Protein AF-A0A9E3RI57-F1 (afdb_monomer_lite)

Radius of gyration: 24.48 Å; chains: 1; bounding box: 84×34×54 Å

Foldseek 3Di:
DDDDDDDPDPPPPDDPDPVVLVVLVVVLVVLLVVLVVLLVVLCVVQVQLVVLCVVVVVLDDPVLVVLVVVLVVLSVVLVVLSVCLVVDDSVVSVVSSVCSVVSSVVSSVSSVVSSVVSVVSVGDRD

Structure (mmCIF, N/CA/C/O backbone):
data_AF-A0A9E3RI57-F1
#
_entry.id   AF-A0A9E3RI57-F1
#
loop_
_atom_site.group_PDB
_atom_site.id
_atom_site.type_symbol
_atom_site.label_atom_id
_atom_site.label_alt_id
_atom_site.label_comp_id
_atom_site.label_asym_id
_atom_site.label_entity_id
_atom_site.label_seq_id
_atom_site.pdbx_PDB_ins_code
_atom_site.Cartn_x
_atom_site.Cartn_y
_atom_site.Cartn_z
_atom_site.occupancy
_atom_site.B_iso_or_equiv
_atom_site.auth_seq_id
_atom_site.auth_comp_id
_atom_site.auth_asym_id
_atom_site.auth_atom_id
_atom_site.pdbx_PDB_model_num
ATOM 1 N N . MET A 1 1 ? 64.894 20.133 -22.892 1.00 40.72 1 MET A N 1
ATOM 2 C CA . MET A 1 1 ? 63.600 20.828 -23.081 1.00 40.72 1 MET A CA 1
ATOM 3 C C . MET A 1 1 ? 62.667 19.900 -23.852 1.00 40.72 1 MET A C 1
ATOM 5 O O . MET A 1 1 ? 63.093 19.343 -24.853 1.00 40.72 1 MET A O 1
ATOM 9 N N . LYS A 1 2 ? 61.457 19.664 -23.329 1.00 41.22 2 LYS A N 1
ATOM 10 C CA . LYS A 1 2 ? 60.413 18.771 -23.869 1.00 41.22 2 LYS A CA 1
ATOM 11 C C . LYS A 1 2 ? 59.555 19.499 -24.914 1.00 41.22 2 LYS A C 1
ATOM 13 O O . LYS A 1 2 ? 59.189 20.639 -24.652 1.00 41.22 2 LYS A O 1
ATOM 18 N N . LYS A 1 3 ? 59.159 18.820 -25.997 1.00 40.47 3 LYS A N 1
ATOM 19 C CA . LYS A 1 3 ? 57.956 19.098 -26.823 1.00 40.47 3 LYS A CA 1
ATOM 20 C C . LYS A 1 3 ? 57.492 17.758 -27.432 1.00 40.47 3 LYS A C 1
ATOM 22 O O . LYS A 1 3 ? 58.096 17.300 -28.386 1.00 40.47 3 LYS A O 1
ATOM 27 N N . ILE A 1 4 ? 56.808 16.896 -26.675 1.00 45.75 4 ILE A N 1
ATOM 28 C CA . ILE A 1 4 ? 55.346 16.659 -26.654 1.00 45.75 4 ILE A CA 1
ATOM 29 C C . ILE A 1 4 ? 54.709 16.647 -28.053 1.00 45.75 4 ILE A C 1
ATOM 31 O O . ILE A 1 4 ? 54.309 17.682 -28.578 1.00 45.75 4 ILE A O 1
ATOM 35 N N . THR A 1 5 ? 54.586 15.439 -28.603 1.00 45.41 5 THR A N 1
ATOM 36 C CA . THR A 1 5 ? 53.715 15.086 -29.727 1.00 45.41 5 THR A CA 1
ATOM 37 C C . THR A 1 5 ? 52.275 14.992 -29.218 1.00 45.41 5 THR A C 1
ATOM 39 O O . THR A 1 5 ? 51.969 14.134 -28.391 1.00 45.41 5 THR A O 1
ATOM 42 N N . PHE A 1 6 ? 51.390 15.869 -29.690 1.00 42.38 6 PHE A N 1
ATOM 43 C CA . PHE A 1 6 ? 49.946 15.734 -29.490 1.00 42.38 6 PHE A CA 1
ATOM 44 C C . PHE A 1 6 ? 49.404 14.718 -30.502 1.00 42.38 6 PHE A C 1
ATOM 46 O O . PHE A 1 6 ? 49.268 15.025 -31.683 1.00 42.38 6 PHE A O 1
ATOM 53 N N . ILE A 1 7 ? 49.108 13.503 -30.040 1.00 45.12 7 ILE A N 1
ATOM 54 C CA . ILE A 1 7 ? 48.262 12.563 -30.779 1.00 45.12 7 ILE A CA 1
ATOM 55 C C 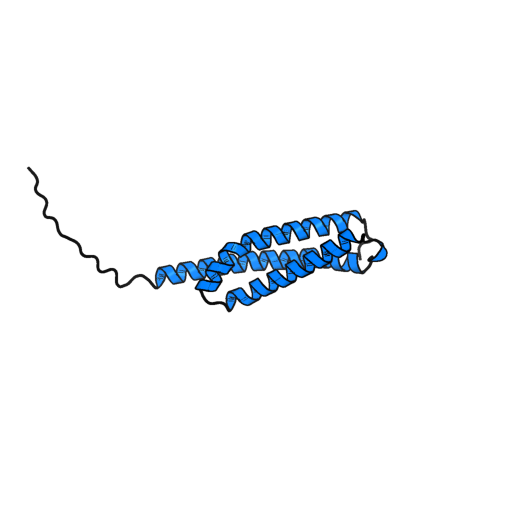. ILE A 1 7 ? 46.827 12.839 -30.336 1.00 45.12 7 ILE A C 1
ATOM 57 O O . ILE A 1 7 ? 46.431 12.510 -29.219 1.00 45.12 7 ILE A O 1
ATOM 61 N N . THR A 1 8 ? 46.062 13.485 -31.209 1.00 44.88 8 THR A N 1
ATOM 62 C CA . THR A 1 8 ? 44.615 13.648 -31.070 1.00 44.88 8 THR A CA 1
ATOM 63 C C . THR A 1 8 ? 43.965 12.274 -31.196 1.00 44.88 8 THR A C 1
ATOM 65 O O . THR A 1 8 ? 43.770 11.765 -32.298 1.00 44.88 8 THR A O 1
ATOM 68 N N . LEU A 1 9 ? 43.654 11.649 -30.061 1.00 37.41 9 LEU A N 1
ATOM 69 C CA . LEU A 1 9 ? 42.890 10.411 -30.023 1.00 37.41 9 LEU A CA 1
ATOM 70 C C . LEU A 1 9 ? 41.403 10.747 -30.208 1.00 37.41 9 LEU A C 1
ATOM 72 O O . LEU A 1 9 ? 40.694 11.073 -29.258 1.00 37.41 9 LEU A O 1
ATOM 76 N N . PHE A 1 10 ? 40.944 10.686 -31.456 1.00 38.06 10 PHE A N 1
ATOM 77 C CA . PHE A 1 10 ? 39.525 10.613 -31.795 1.00 38.06 10 PHE A CA 1
ATOM 78 C C . PHE A 1 10 ? 38.993 9.255 -31.317 1.00 38.06 10 PHE A C 1
ATOM 80 O O . PHE A 1 10 ? 39.181 8.240 -31.983 1.00 38.06 10 PHE A O 1
ATOM 87 N N . ILE A 1 11 ? 38.351 9.216 -30.147 1.00 46.44 11 ILE A N 1
ATOM 88 C CA . ILE A 1 11 ? 37.565 8.048 -29.738 1.00 46.44 11 ILE A CA 1
ATOM 89 C C . ILE A 1 11 ? 36.170 8.218 -30.334 1.00 46.44 11 ILE A C 1
ATOM 91 O O . ILE A 1 11 ? 35.318 8.919 -29.789 1.00 46.44 11 ILE A O 1
ATOM 95 N N . THR A 1 12 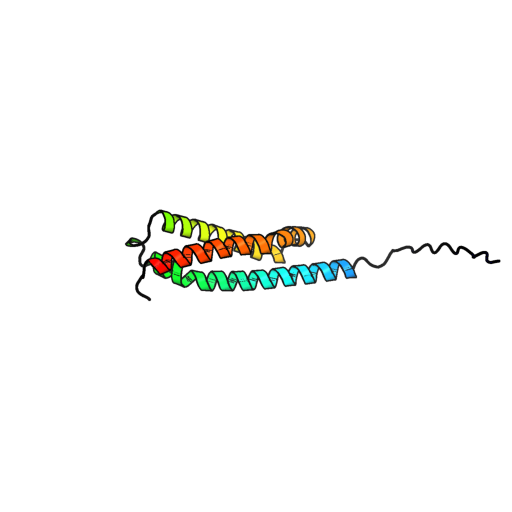? 35.935 7.575 -31.475 1.00 41.53 12 THR A N 1
ATOM 96 C CA . THR A 1 12 ? 34.591 7.311 -31.984 1.00 41.53 12 THR A CA 1
ATOM 97 C C . THR A 1 12 ? 33.901 6.336 -31.036 1.00 41.53 12 THR A C 1
ATOM 99 O O . THR A 1 12 ? 34.108 5.125 -31.067 1.00 41.53 12 THR A O 1
ATOM 102 N N . PHE A 1 13 ? 33.086 6.887 -30.141 1.00 38.94 13 PHE A N 1
ATOM 103 C CA . PHE A 1 13 ? 32.254 6.132 -29.212 1.00 38.94 13 PHE A CA 1
ATOM 104 C C . PHE A 1 13 ? 31.017 5.591 -29.948 1.00 38.94 13 PHE A C 1
ATOM 106 O O . PHE A 1 13 ? 29.903 6.077 -29.786 1.00 38.94 13 PHE A O 1
ATOM 113 N N . THR A 1 14 ? 31.203 4.584 -30.796 1.00 48.19 14 THR A N 1
ATOM 114 C CA . THR A 1 14 ? 30.101 3.803 -31.377 1.00 48.19 14 THR A CA 1
ATOM 115 C C . THR A 1 14 ? 30.242 2.366 -30.899 1.00 48.19 14 THR A C 1
ATOM 117 O O . THR A 1 14 ? 30.846 1.542 -31.579 1.00 48.19 14 THR A O 1
ATOM 120 N N . GLY A 1 15 ? 29.751 2.064 -29.693 1.00 41.56 15 GLY A N 1
ATOM 121 C CA . GLY A 1 15 ? 29.795 0.677 -29.215 1.00 41.56 15 GLY A CA 1
ATOM 122 C C . GLY A 1 15 ? 29.437 0.372 -27.762 1.00 41.56 15 GLY A C 1
ATOM 123 O O . GLY A 1 15 ? 29.517 -0.792 -27.389 1.00 41.56 15 GLY A O 1
ATOM 124 N N . ILE A 1 16 ? 29.040 1.336 -26.924 1.00 41.12 16 ILE A N 1
ATOM 125 C CA . ILE A 1 16 ? 28.717 1.043 -25.514 1.00 41.12 16 ILE A CA 1
ATOM 126 C C . ILE A 1 16 ? 27.414 1.734 -25.105 1.00 41.12 16 ILE A C 1
ATOM 128 O O . ILE A 1 16 ? 27.412 2.705 -24.363 1.00 41.12 16 ILE A O 1
ATOM 132 N N . SER A 1 17 ? 26.279 1.271 -25.616 1.00 45.34 17 SER A N 1
ATOM 133 C CA . SER A 1 17 ? 24.959 1.717 -25.134 1.00 45.34 17 SER A CA 1
ATOM 134 C C . SER A 1 17 ? 24.068 0.567 -24.661 1.00 45.34 17 SER A C 1
ATOM 136 O O . SER A 1 17 ? 23.128 0.803 -23.908 1.00 45.34 17 SER A O 1
ATOM 138 N N . ALA A 1 18 ? 24.400 -0.688 -24.982 1.00 45.88 18 ALA A N 1
ATOM 139 C CA . ALA A 1 18 ? 23.635 -1.848 -24.519 1.00 45.88 18 ALA A CA 1
ATOM 140 C C . ALA A 1 18 ? 23.874 -2.183 -23.030 1.00 45.88 18 ALA A C 1
ATOM 142 O O . ALA A 1 18 ? 22.943 -2.559 -22.320 1.00 45.88 18 ALA A O 1
ATOM 143 N N . SER A 1 19 ? 25.098 -2.002 -22.527 1.00 46.50 19 SER A N 1
ATOM 144 C CA . SER A 1 19 ? 25.488 -2.382 -21.160 1.00 46.50 19 SER A CA 1
ATOM 145 C C . SER A 1 19 ? 24.970 -1.427 -20.077 1.00 46.50 19 SER A C 1
ATOM 147 O O . SER A 1 19 ? 24.614 -1.879 -18.990 1.00 46.50 19 SER A O 1
ATOM 149 N N . TYR A 1 20 ? 24.860 -0.126 -20.363 1.00 44.38 20 TYR A N 1
ATOM 150 C CA . TYR A 1 20 ? 24.297 0.849 -19.417 1.00 44.38 20 TYR A CA 1
ATOM 151 C C . TYR A 1 20 ? 22.770 0.717 -19.294 1.00 44.38 20 TYR A C 1
ATOM 153 O O . TYR A 1 20 ? 22.242 0.773 -18.186 1.00 44.38 20 TYR A O 1
ATOM 161 N N . ALA A 1 21 ? 22.067 0.453 -20.402 1.00 50.09 21 ALA A N 1
ATOM 162 C CA . ALA A 1 21 ? 20.617 0.247 -20.401 1.00 50.09 21 ALA A CA 1
ATOM 163 C C . ALA A 1 21 ? 20.196 -1.046 -19.670 1.00 50.09 21 ALA A C 1
ATOM 165 O O . ALA A 1 21 ? 19.181 -1.066 -18.974 1.00 50.09 21 ALA A O 1
ATOM 166 N N . GLN A 1 22 ? 20.991 -2.121 -19.767 1.00 50.34 22 GLN A N 1
ATOM 167 C CA . GLN A 1 22 ? 20.751 -3.364 -19.019 1.00 50.34 22 GLN A CA 1
ATOM 168 C C . GLN A 1 22 ? 21.002 -3.222 -17.511 1.00 50.34 22 GLN A C 1
ATOM 170 O O . GLN A 1 22 ? 20.249 -3.781 -16.709 1.00 50.34 22 GLN A O 1
ATOM 175 N N . ALA A 1 23 ? 22.032 -2.468 -17.111 1.00 57.81 23 ALA A N 1
ATOM 176 C CA . ALA A 1 23 ? 22.309 -2.193 -15.702 1.00 57.81 23 ALA A CA 1
ATOM 177 C C . ALA A 1 23 ? 21.196 -1.351 -15.047 1.00 57.81 23 ALA A C 1
ATOM 179 O O . ALA A 1 23 ? 20.835 -1.600 -13.893 1.00 57.81 23 ALA A O 1
ATOM 180 N N . ASP A 1 24 ? 20.616 -0.408 -15.796 1.00 71.88 24 ASP A N 1
ATOM 181 C CA . ASP A 1 24 ? 19.489 0.418 -15.353 1.00 71.88 24 ASP A CA 1
ATOM 182 C C . ASP A 1 24 ? 18.223 -0.434 -15.143 1.00 71.88 24 ASP A C 1
ATOM 184 O O . ASP A 1 24 ? 17.679 -0.483 -14.039 1.00 71.88 24 ASP A O 1
ATOM 188 N N . ALA A 1 25 ? 17.849 -1.253 -16.135 1.00 75.75 25 ALA A N 1
ATOM 189 C CA . ALA A 1 25 ? 16.681 -2.135 -16.051 1.00 75.75 25 ALA A CA 1
ATOM 190 C C . ALA A 1 25 ? 16.756 -3.143 -14.885 1.00 75.75 25 ALA A C 1
ATOM 192 O O . ALA A 1 25 ? 15.776 -3.349 -14.163 1.00 75.75 25 ALA A O 1
ATOM 193 N N . ALA A 1 26 ? 17.925 -3.746 -14.638 1.00 83.38 26 ALA A N 1
ATOM 194 C CA . ALA A 1 26 ? 18.113 -4.657 -13.507 1.00 83.38 26 ALA A CA 1
ATOM 195 C C . ALA A 1 26 ? 17.957 -3.943 -12.149 1.00 83.38 26 ALA A C 1
ATOM 197 O O . ALA A 1 26 ? 17.378 -4.495 -11.206 1.00 83.38 26 ALA A O 1
ATOM 198 N N . SER A 1 27 ? 18.443 -2.703 -12.045 1.00 85.50 27 SER A N 1
ATOM 199 C CA . SER A 1 27 ? 18.309 -1.871 -10.844 1.00 85.50 27 SER A CA 1
ATOM 200 C C . SER A 1 27 ? 16.855 -1.450 -10.589 1.00 85.50 27 SER A C 1
ATOM 202 O O . SER A 1 27 ? 16.369 -1.520 -9.450 1.00 85.50 27 SER A O 1
ATOM 204 N N . LEU A 1 28 ? 16.129 -1.091 -11.652 1.00 87.38 28 LEU A N 1
ATOM 205 C CA . LEU A 1 28 ? 14.700 -0.782 -11.607 1.00 87.38 28 LEU A CA 1
ATOM 206 C C . LEU A 1 28 ? 13.893 -1.986 -11.114 1.00 87.38 28 LEU A C 1
ATOM 208 O O . LEU A 1 28 ? 13.147 -1.865 -10.140 1.00 87.38 28 LEU A O 1
ATOM 212 N N . MET A 1 29 ? 14.122 -3.169 -11.690 1.00 89.00 29 MET A N 1
ATOM 213 C CA . MET A 1 29 ? 13.435 -4.399 -11.281 1.00 89.00 29 MET A CA 1
ATOM 214 C C . MET A 1 29 ? 13.773 -4.813 -9.846 1.00 89.00 29 MET A C 1
ATOM 216 O O . MET A 1 29 ? 12.901 -5.272 -9.109 1.00 89.00 29 MET A O 1
ATOM 220 N N . LYS A 1 30 ? 15.012 -4.597 -9.390 1.00 90.94 30 LYS A N 1
ATOM 221 C CA . LYS A 1 30 ? 15.391 -4.820 -7.986 1.00 90.94 30 LYS A CA 1
ATOM 222 C C . LYS A 1 30 ? 14.628 -3.893 -7.037 1.00 90.94 30 LYS A C 1
ATOM 224 O O . LYS A 1 30 ? 14.157 -4.339 -5.988 1.00 90.94 30 LYS A O 1
ATOM 229 N N . THR A 1 31 ? 14.507 -2.615 -7.393 1.00 88.62 31 THR A N 1
ATOM 230 C CA . THR A 1 31 ? 13.747 -1.629 -6.611 1.00 88.62 31 THR A CA 1
ATOM 231 C C . THR A 1 31 ? 12.270 -1.999 -6.569 1.00 88.62 31 THR A C 1
ATOM 233 O O . THR A 1 31 ? 11.693 -2.058 -5.483 1.00 88.62 31 THR A O 1
ATOM 236 N N . TYR A 1 32 ? 11.692 -2.334 -7.722 1.00 93.44 32 TYR A N 1
ATOM 237 C CA . TYR A 1 32 ? 10.325 -2.826 -7.842 1.00 93.44 32 TYR A CA 1
ATOM 238 C C . TYR A 1 32 ? 10.079 -4.055 -6.961 1.00 93.44 32 TYR A C 1
ATOM 240 O O . TYR A 1 32 ? 9.217 -4.002 -6.091 1.00 93.44 32 TYR A O 1
ATOM 248 N N . ASN A 1 33 ? 10.876 -5.119 -7.098 1.00 94.62 33 ASN A N 1
ATOM 249 C CA . ASN A 1 33 ? 10.697 -6.359 -6.334 1.00 94.62 33 ASN A CA 1
ATOM 250 C C . ASN A 1 33 ? 10.776 -6.117 -4.822 1.00 94.62 33 ASN A C 1
ATOM 252 O O . ASN A 1 33 ? 9.992 -6.673 -4.052 1.00 94.62 33 ASN A O 1
ATOM 256 N N . LYS A 1 34 ? 11.692 -5.242 -4.387 1.00 94.69 34 LYS A N 1
ATOM 257 C CA . LYS A 1 34 ? 11.796 -4.845 -2.981 1.00 94.69 34 LYS A CA 1
ATOM 258 C C . LYS A 1 34 ? 10.523 -4.147 -2.505 1.00 94.69 34 LYS A C 1
ATOM 260 O O . LYS A 1 34 ? 9.988 -4.513 -1.462 1.00 94.69 34 LYS A O 1
ATOM 265 N N . VAL A 1 35 ? 10.049 -3.152 -3.249 1.00 95.31 35 VAL A N 1
ATOM 266 C CA . VAL A 1 35 ? 8.848 -2.388 -2.890 1.00 95.31 35 VAL A CA 1
ATOM 267 C C . VAL A 1 35 ? 7.598 -3.269 -2.945 1.00 95.31 35 VAL A C 1
ATOM 269 O O . VAL A 1 35 ? 6.775 -3.191 -2.039 1.00 95.31 35 VAL A O 1
ATOM 272 N N . LYS A 1 36 ? 7.488 -4.164 -3.932 1.00 96.38 36 LYS A N 1
ATOM 273 C CA . LYS A 1 36 ? 6.401 -5.143 -4.044 1.00 96.38 36 LYS A CA 1
ATOM 274 C C . LYS A 1 36 ? 6.349 -6.060 -2.826 1.00 96.38 36 LYS A C 1
ATOM 276 O O . LYS A 1 36 ? 5.298 -6.173 -2.208 1.00 96.38 36 LYS A O 1
ATOM 281 N N . GLY A 1 37 ? 7.484 -6.626 -2.407 1.00 97.19 37 GLY A N 1
ATOM 282 C CA . GLY A 1 37 ? 7.534 -7.454 -1.198 1.00 97.19 37 GLY A CA 1
ATOM 283 C C . GLY A 1 37 ? 7.165 -6.681 0.075 1.00 97.19 37 GLY A C 1
ATOM 284 O O . GLY A 1 37 ? 6.474 -7.199 0.950 1.00 97.19 37 GLY A O 1
ATOM 285 N N . GLN A 1 38 ? 7.576 -5.414 0.173 1.00 97.00 38 GLN A N 1
ATOM 286 C CA . GLN A 1 38 ? 7.185 -4.540 1.280 1.00 97.00 38 GLN A CA 1
ATOM 287 C C . GLN A 1 38 ? 5.680 -4.226 1.279 1.00 97.00 38 GLN A C 1
ATOM 289 O O . GLN A 1 38 ? 5.047 -4.261 2.335 1.00 97.00 38 GLN A O 1
ATOM 294 N N . TYR A 1 39 ? 5.106 -3.958 0.107 1.00 97.62 39 TYR A N 1
ATOM 295 C CA . TYR A 1 39 ? 3.673 -3.764 -0.088 1.00 97.62 39 TYR A CA 1
ATOM 296 C C . TYR A 1 39 ? 2.871 -5.013 0.288 1.00 97.62 39 TYR A C 1
ATOM 298 O O . TYR A 1 39 ? 1.938 -4.911 1.079 1.00 97.62 39 TYR A O 1
ATOM 306 N N . ASP A 1 40 ? 3.276 -6.192 -0.182 1.00 97.50 40 ASP A N 1
ATOM 307 C CA . ASP A 1 40 ? 2.597 -7.456 0.128 1.00 97.50 40 ASP A CA 1
ATOM 308 C C . ASP A 1 40 ? 2.608 -7.745 1.635 1.00 97.50 40 ASP A C 1
ATOM 310 O O . ASP A 1 40 ? 1.589 -8.128 2.222 1.00 97.50 40 ASP A O 1
ATOM 314 N N . GLY A 1 41 ? 3.740 -7.477 2.294 1.00 97.56 41 GLY A N 1
ATOM 315 C CA . GLY A 1 41 ? 3.846 -7.546 3.750 1.00 97.56 41 GLY A CA 1
ATOM 316 C C . GLY A 1 41 ? 2.923 -6.551 4.461 1.00 97.56 41 GLY A C 1
ATOM 317 O O . GLY A 1 41 ? 2.311 -6.894 5.474 1.00 97.56 41 GLY A O 1
ATOM 318 N N . LEU A 1 42 ? 2.776 -5.334 3.930 1.00 97.31 42 LEU A N 1
ATOM 319 C CA . LEU A 1 42 ? 1.876 -4.320 4.481 1.00 97.31 42 LEU A CA 1
ATOM 320 C C . LEU A 1 42 ? 0.403 -4.727 4.350 1.00 97.31 42 LEU A C 1
ATOM 322 O O . LEU A 1 42 ? -0.333 -4.637 5.332 1.00 97.31 42 LEU A O 1
ATOM 326 N N . VAL A 1 43 ? -0.014 -5.204 3.174 1.00 96.94 43 VAL A N 1
ATOM 327 C CA . VAL A 1 43 ? -1.383 -5.685 2.921 1.00 96.94 43 VAL A CA 1
ATOM 328 C C . VAL A 1 43 ? -1.710 -6.855 3.845 1.00 96.94 43 VAL A C 1
ATOM 330 O O . VAL A 1 43 ? -2.740 -6.842 4.520 1.00 96.94 43 VAL A O 1
ATOM 333 N N . THR A 1 44 ? -0.790 -7.815 3.960 1.00 97.06 44 THR A N 1
ATOM 334 C CA . THR A 1 44 ? -0.923 -8.961 4.873 1.00 97.06 44 THR A CA 1
ATOM 335 C C . THR A 1 44 ? -1.057 -8.508 6.326 1.00 97.06 44 THR A C 1
ATOM 337 O O . THR A 1 44 ? -1.908 -9.009 7.059 1.00 97.06 44 THR A O 1
ATOM 340 N N . LYS A 1 45 ? -0.258 -7.518 6.746 1.00 94.75 45 LYS A N 1
ATOM 341 C CA . LYS A 1 45 ? -0.330 -6.938 8.092 1.00 94.75 45 LYS A CA 1
ATOM 342 C C . LYS A 1 45 ? -1.656 -6.220 8.335 1.00 94.75 45 LYS A C 1
ATOM 344 O O . LYS A 1 45 ? -2.169 -6.307 9.444 1.00 94.75 45 LYS A O 1
ATOM 349 N N . TYR A 1 46 ? -2.182 -5.487 7.355 1.00 94.69 46 TYR A N 1
ATOM 350 C CA . TYR A 1 46 ? -3.391 -4.675 7.507 1.00 94.69 46 TYR A CA 1
ATOM 351 C C . TYR A 1 46 ? -4.677 -5.510 7.517 1.00 94.69 46 TYR A C 1
ATOM 353 O O . TYR A 1 46 ? -5.566 -5.237 8.325 1.00 94.69 46 TYR A O 1
ATOM 361 N N . LYS A 1 47 ? -4.751 -6.558 6.686 1.00 95.25 47 LYS A N 1
ATOM 362 C CA . LYS A 1 47 ? -5.937 -7.411 6.519 1.00 95.25 47 LYS A CA 1
ATOM 363 C C . LYS A 1 47 ? -6.630 -7.830 7.833 1.00 95.25 47 LYS A C 1
ATOM 365 O O . LYS A 1 47 ? -7.819 -7.554 7.952 1.00 95.25 47 LYS A O 1
ATOM 370 N N . PRO A 1 48 ? -5.954 -8.415 8.844 1.00 94.12 48 PRO A N 1
ATOM 371 C CA . PRO A 1 48 ? -6.633 -8.839 10.072 1.00 94.12 48 PRO A CA 1
ATOM 372 C C . PRO A 1 48 ? -7.239 -7.674 10.868 1.00 94.12 48 PRO A C 1
ATOM 374 O O . PRO A 1 48 ? -8.278 -7.839 11.500 1.00 94.12 48 PRO A O 1
ATOM 377 N N . TYR A 1 49 ? -6.628 -6.484 10.831 1.00 93.38 49 TYR A N 1
ATOM 378 C CA . TYR A 1 49 ? -7.186 -5.300 11.495 1.00 93.38 49 TYR A CA 1
ATOM 379 C C . TYR A 1 49 ? -8.407 -4.776 10.752 1.00 93.38 49 TYR A C 1
ATOM 381 O O . TYR A 1 49 ? -9.378 -4.375 11.387 1.00 93.38 49 TYR A O 1
ATOM 389 N N . LYS A 1 50 ? -8.369 -4.803 9.417 1.00 92.94 50 LYS A N 1
ATOM 390 C CA . LYS A 1 50 ? -9.522 -4.462 8.588 1.00 92.94 50 LYS A CA 1
ATOM 391 C C . LYS A 1 50 ? -10.691 -5.409 8.857 1.00 92.94 50 LYS A C 1
ATOM 393 O O . LYS A 1 50 ? -11.793 -4.935 9.109 1.00 92.94 50 LYS A O 1
ATOM 398 N N . ASP A 1 51 ? -10.444 -6.716 8.867 1.00 93.00 51 ASP A N 1
ATOM 399 C CA . ASP A 1 51 ? -11.473 -7.728 9.129 1.00 93.00 51 ASP A CA 1
ATOM 400 C C . ASP A 1 51 ? -12.088 -7.541 10.530 1.00 93.00 51 ASP A C 1
ATOM 402 O O . ASP A 1 51 ? -13.309 -7.502 10.679 1.00 93.00 51 ASP A O 1
ATOM 406 N N . MET A 1 52 ? -11.251 -7.321 11.549 1.00 90.81 52 MET A N 1
ATOM 407 C CA . MET A 1 52 ? -11.688 -7.027 12.919 1.00 90.81 52 MET A CA 1
ATOM 408 C C . MET A 1 52 ? -12.539 -5.755 13.006 1.00 90.81 52 MET A C 1
ATOM 410 O O . MET A 1 52 ? -13.571 -5.741 13.679 1.00 90.81 52 MET A O 1
ATOM 414 N N . ALA A 1 53 ? -12.123 -4.695 12.315 1.00 90.50 53 ALA A N 1
ATOM 415 C CA . ALA A 1 53 ? -12.843 -3.432 12.261 1.00 90.50 53 ALA A CA 1
ATOM 416 C C . ALA A 1 53 ? -14.204 -3.578 11.556 1.00 90.50 53 ALA A C 1
ATOM 418 O O . ALA A 1 53 ? -15.192 -3.027 12.034 1.00 90.50 53 ALA A O 1
ATOM 419 N N . ILE A 1 54 ? -14.291 -4.371 10.481 1.00 90.69 54 ILE A N 1
ATOM 420 C CA . ILE A 1 54 ? -15.558 -4.685 9.799 1.00 90.69 54 ILE A CA 1
ATOM 421 C C . ILE A 1 54 ? -16.508 -5.452 10.729 1.00 90.69 54 ILE A C 1
ATOM 423 O O . ILE A 1 54 ? -17.691 -5.127 10.794 1.00 90.69 54 ILE A O 1
ATOM 427 N N . GLN A 1 55 ? -16.003 -6.432 11.481 1.00 90.56 55 GLN A N 1
ATOM 428 C CA . GLN A 1 55 ? -16.817 -7.205 12.428 1.00 90.56 55 GLN A CA 1
ATOM 429 C C . GLN A 1 55 ? -17.315 -6.380 13.623 1.00 90.56 55 GLN A C 1
ATOM 431 O O . GLN A 1 55 ? -18.340 -6.711 14.207 1.00 90.56 55 GLN A O 1
ATOM 436 N N . ASN A 1 56 ? -16.602 -5.311 13.982 1.00 89.88 56 ASN A N 1
ATOM 437 C CA . ASN A 1 56 ? -16.926 -4.417 15.096 1.00 89.88 56 ASN A CA 1
ATOM 438 C C . ASN A 1 56 ? -17.263 -3.004 14.580 1.00 89.88 56 ASN A C 1
ATOM 440 O O . ASN A 1 56 ? -16.807 -1.998 15.133 1.00 89.88 56 ASN A O 1
ATOM 444 N N . ALA A 1 57 ? -18.014 -2.915 13.477 1.00 87.94 57 ALA A N 1
ATOM 445 C CA . ALA A 1 57 ? -18.297 -1.652 12.791 1.00 87.94 57 ALA A CA 1
ATOM 446 C C . ALA A 1 57 ? -19.084 -0.634 13.644 1.00 87.94 57 ALA A C 1
ATOM 448 O O . ALA A 1 57 ? -19.061 0.566 13.343 1.00 87.94 57 ALA A O 1
ATOM 449 N N . ASP A 1 58 ? -19.762 -1.097 14.695 1.00 89.62 58 ASP A N 1
ATOM 450 C CA . ASP A 1 58 ? -20.448 -0.301 15.718 1.00 89.62 58 ASP A CA 1
ATOM 451 C C . ASP A 1 58 ? -19.473 0.494 16.601 1.00 89.62 58 ASP A C 1
ATOM 453 O O . ASP A 1 58 ? -19.805 1.582 17.064 1.00 89.62 58 ASP A O 1
ATOM 457 N N . LYS A 1 59 ? -18.243 -0.004 16.780 1.00 87.81 59 LYS A N 1
ATOM 458 C CA . LYS A 1 59 ? -17.201 0.626 17.611 1.00 87.81 59 LYS A CA 1
ATOM 459 C C . LYS A 1 59 ? -16.291 1.577 16.839 1.00 87.81 59 LYS A C 1
ATOM 461 O O . LYS A 1 59 ? -15.434 2.228 17.436 1.00 87.81 59 LYS A O 1
ATOM 466 N N . LEU A 1 60 ? -16.425 1.633 15.516 1.00 91.56 60 LEU A N 1
ATOM 467 C CA . LEU A 1 60 ? -15.616 2.502 14.669 1.00 91.56 60 LEU A CA 1
ATOM 468 C C . LEU A 1 60 ? -16.205 3.914 14.626 1.00 91.56 60 LEU A C 1
ATOM 470 O O . LEU A 1 60 ? -17.354 4.097 14.212 1.00 91.56 60 LEU A O 1
ATOM 474 N N . SER A 1 61 ? -15.389 4.915 14.962 1.00 92.94 61 SER A N 1
ATOM 475 C CA . SER A 1 61 ? -15.763 6.314 14.749 1.00 92.94 61 SER A CA 1
ATOM 476 C C . SER A 1 61 ? -15.878 6.630 13.246 1.00 92.94 61 SER A C 1
ATOM 478 O O . SER A 1 61 ? -15.225 5.965 12.429 1.00 92.94 61 SER A O 1
ATOM 480 N N . PRO A 1 62 ? -16.680 7.635 12.850 1.00 94.19 62 PRO A N 1
ATOM 481 C CA . PRO A 1 62 ? -16.772 8.070 11.457 1.00 94.19 62 PRO A CA 1
ATOM 482 C C . PRO A 1 62 ? -15.405 8.401 10.841 1.00 94.19 62 PRO A C 1
ATOM 484 O O . PRO A 1 62 ? -15.119 7.995 9.719 1.00 94.19 62 PRO A O 1
ATOM 487 N N . GLU A 1 63 ? -14.522 9.053 11.596 1.00 94.12 63 GLU A N 1
ATOM 488 C CA . GLU A 1 63 ? -13.185 9.447 11.142 1.00 94.12 63 GLU A CA 1
ATOM 489 C C . GLU A 1 63 ? -12.294 8.232 10.869 1.00 94.12 63 GLU A C 1
ATOM 491 O O . GLU A 1 63 ? -11.516 8.224 9.910 1.00 94.12 63 GLU A O 1
ATOM 496 N N . LEU A 1 64 ? -12.404 7.187 11.697 1.00 94.00 64 LEU A N 1
ATOM 497 C CA . LEU A 1 64 ? -11.665 5.947 11.489 1.00 94.00 64 LEU A CA 1
ATOM 498 C C . LEU A 1 64 ? -12.215 5.162 10.295 1.00 94.00 64 LEU A C 1
ATOM 500 O O . LEU A 1 64 ? -11.423 4.619 9.526 1.00 94.00 64 LEU A O 1
ATOM 504 N N . LYS A 1 65 ? -13.540 5.146 10.092 1.00 93.94 65 LYS A N 1
ATOM 505 C CA . LYS A 1 65 ? -14.155 4.556 8.890 1.00 93.94 65 LYS A CA 1
ATOM 506 C C . LYS A 1 65 ? -13.637 5.237 7.624 1.00 93.94 65 LYS A C 1
ATOM 508 O O . LYS A 1 65 ? -13.171 4.537 6.727 1.00 93.94 65 LYS A O 1
ATOM 513 N N . SER A 1 66 ? -13.624 6.570 7.589 1.00 95.25 66 SER A N 1
ATOM 514 C CA . SER A 1 66 ? -13.054 7.327 6.467 1.00 95.25 66 SER A CA 1
ATOM 515 C C . SER A 1 66 ? -11.565 7.028 6.283 1.00 95.25 66 SER A C 1
ATOM 517 O O . SER A 1 66 ? -11.138 6.695 5.185 1.00 95.25 66 SER A O 1
ATOM 519 N N . SER A 1 67 ? -10.781 7.015 7.367 1.00 95.44 67 SER A N 1
ATOM 520 C CA . SER A 1 67 ? -9.343 6.698 7.301 1.00 95.44 67 SER A CA 1
ATOM 521 C C . SER A 1 67 ? -9.063 5.289 6.759 1.00 95.44 67 SER A C 1
ATOM 523 O O . SER A 1 67 ? -8.045 5.064 6.105 1.00 95.44 67 SER A O 1
ATOM 525 N N . MET A 1 68 ? -9.941 4.321 7.040 1.00 96.12 68 MET A N 1
ATOM 526 C CA . MET A 1 68 ? -9.855 2.974 6.476 1.00 96.12 68 MET A CA 1
ATOM 527 C C . MET A 1 68 ? -10.204 2.953 4.986 1.00 96.12 68 MET A C 1
ATOM 529 O O . MET A 1 68 ? -9.490 2.314 4.219 1.00 96.12 68 MET A O 1
ATOM 533 N N . GLN A 1 69 ? -11.255 3.663 4.570 1.00 96.12 69 GLN A N 1
ATOM 534 C CA . GLN A 1 69 ? -11.635 3.775 3.158 1.00 96.12 69 GLN A CA 1
ATOM 535 C C . GLN A 1 69 ? -10.542 4.460 2.330 1.00 96.12 69 GLN A C 1
ATOM 537 O O . GLN A 1 69 ? -10.177 3.970 1.262 1.00 96.12 69 GLN A O 1
ATOM 542 N N . ASP A 1 70 ? -9.960 5.539 2.854 1.00 96.88 70 ASP A N 1
ATOM 543 C CA . ASP A 1 70 ? -8.843 6.236 2.219 1.00 96.88 70 ASP A CA 1
ATOM 544 C C . ASP A 1 70 ? -7.627 5.316 2.084 1.00 96.88 70 ASP A C 1
ATOM 546 O O . ASP A 1 70 ? -6.991 5.256 1.030 1.00 96.88 70 ASP A O 1
ATOM 550 N N . LEU A 1 71 ? -7.314 4.554 3.138 1.00 97.31 71 LEU A N 1
ATOM 551 C CA . LEU A 1 71 ? -6.224 3.585 3.111 1.00 97.31 71 LEU A CA 1
ATOM 552 C C . LEU A 1 71 ? -6.473 2.471 2.086 1.00 97.31 71 LEU A C 1
ATOM 554 O O . LEU A 1 71 ? -5.554 2.117 1.351 1.00 97.31 71 LEU A O 1
ATOM 558 N N . ASP A 1 72 ? -7.694 1.946 1.993 1.00 96.88 72 ASP A N 1
ATOM 559 C CA . ASP A 1 72 ? -8.069 0.966 0.970 1.00 96.88 72 ASP A CA 1
ATOM 560 C C . ASP A 1 72 ? -7.873 1.528 -0.446 1.00 96.88 72 ASP A C 1
ATOM 562 O O . ASP A 1 72 ? -7.305 0.855 -1.312 1.00 96.88 72 ASP A O 1
ATOM 566 N N . GLY A 1 73 ? -8.265 2.785 -0.669 1.00 97.56 73 GLY A N 1
ATOM 567 C CA . GLY A 1 73 ? -8.033 3.490 -1.929 1.00 97.56 73 GLY A CA 1
ATOM 568 C C . GLY A 1 73 ? -6.545 3.638 -2.259 1.00 97.56 73 GLY A C 1
ATOM 569 O O . GLY A 1 73 ? -6.136 3.397 -3.399 1.00 97.56 73 GLY A O 1
ATOM 570 N N . GLN A 1 74 ? -5.717 3.964 -1.262 1.00 97.19 74 GLN A N 1
ATOM 571 C CA . GLN A 1 74 ? -4.261 4.055 -1.412 1.00 97.19 74 GLN A CA 1
ATOM 572 C C . GLN A 1 74 ? -3.629 2.687 -1.709 1.00 97.19 74 GLN A C 1
ATOM 574 O O . GLN A 1 74 ? -2.781 2.591 -2.596 1.00 97.19 74 GLN A O 1
ATOM 579 N N . ILE A 1 75 ? -4.053 1.625 -1.012 1.00 97.56 75 ILE A N 1
ATOM 580 C CA . ILE A 1 75 ? -3.581 0.249 -1.242 1.00 97.56 75 ILE A CA 1
ATOM 581 C C . ILE A 1 75 ? -3.916 -0.200 -2.662 1.00 97.56 75 ILE A C 1
ATOM 583 O O . ILE A 1 75 ? -3.049 -0.763 -3.332 1.00 97.56 75 ILE A O 1
ATOM 587 N N . ASN A 1 76 ? -5.145 0.050 -3.121 1.00 97.31 76 ASN A N 1
ATOM 588 C CA . ASN A 1 76 ? -5.585 -0.329 -4.459 1.00 97.31 76 ASN A CA 1
ATOM 589 C C . ASN A 1 76 ? -4.818 0.444 -5.540 1.00 97.31 76 ASN A C 1
ATOM 591 O O . ASN A 1 76 ? -4.239 -0.160 -6.438 1.00 97.31 76 ASN A O 1
ATOM 595 N N . SER A 1 77 ? -4.733 1.771 -5.410 1.00 96.19 77 SER A N 1
ATOM 596 C CA . SER A 1 77 ? -4.005 2.625 -6.361 1.00 96.19 77 SER A CA 1
ATOM 597 C C . SER A 1 77 ? -2.529 2.234 -6.464 1.00 96.19 77 SER A C 1
ATOM 599 O O . SER A 1 77 ? -1.970 2.135 -7.557 1.00 96.19 77 SER A O 1
ATOM 601 N N . PHE A 1 78 ? -1.885 1.965 -5.325 1.00 97.00 78 PHE A N 1
ATOM 602 C CA . PHE A 1 78 ? -0.489 1.543 -5.310 1.00 97.00 78 PHE A CA 1
ATOM 603 C C . PHE A 1 78 ? -0.300 0.126 -5.868 1.00 97.00 78 PHE A C 1
ATOM 605 O O . PHE A 1 78 ? 0.663 -0.116 -6.594 1.00 97.00 78 PHE A O 1
ATOM 612 N N . GLY A 1 79 ? -1.235 -0.789 -5.593 1.00 96.81 79 GLY A N 1
ATOM 613 C CA . GLY A 1 79 ? -1.256 -2.131 -6.179 1.00 96.81 79 GLY A CA 1
ATOM 614 C C . GLY A 1 79 ? -1.336 -2.087 -7.704 1.00 96.81 79 GLY A C 1
ATOM 615 O O . GLY A 1 79 ? -0.495 -2.673 -8.375 1.00 96.81 79 GLY A O 1
ATOM 616 N N . GLN A 1 80 ? -2.250 -1.284 -8.256 1.00 95.69 80 GLN A N 1
ATOM 617 C CA . GLN A 1 80 ? -2.368 -1.080 -9.705 1.00 95.69 80 GLN A CA 1
ATOM 618 C C . GLN A 1 80 ? -1.077 -0.533 -10.323 1.00 95.69 80 GLN A C 1
ATOM 620 O O . GLN A 1 80 ? -0.650 -0.989 -11.384 1.00 95.69 80 GLN A O 1
ATOM 625 N N . LYS A 1 81 ? -0.418 0.417 -9.646 1.00 94.06 81 LYS A N 1
ATOM 626 C CA . LYS A 1 81 ? 0.878 0.952 -10.083 1.00 94.06 81 LYS A CA 1
ATOM 627 C C . LYS A 1 81 ? 1.963 -0.127 -10.107 1.00 94.06 81 LYS A C 1
ATOM 629 O O . LYS A 1 81 ? 2.746 -0.181 -11.052 1.00 94.06 81 LYS A O 1
ATOM 634 N N . LEU A 1 82 ? 2.006 -0.992 -9.094 1.00 94.69 82 LEU A N 1
ATOM 635 C CA . LEU A 1 82 ? 2.936 -2.121 -9.053 1.00 94.69 82 LEU A CA 1
ATOM 636 C C . LEU A 1 82 ? 2.632 -3.154 -10.147 1.00 94.69 82 LEU A C 1
ATOM 638 O O . LEU A 1 82 ? 3.559 -3.618 -10.801 1.00 94.69 82 LEU A O 1
ATOM 642 N N . ASP A 1 83 ? 1.364 -3.460 -10.405 1.00 94.75 83 ASP A N 1
ATOM 643 C CA . ASP A 1 83 ? 0.958 -4.417 -11.442 1.00 94.75 83 ASP A CA 1
ATOM 644 C C . ASP A 1 83 ? 1.214 -3.904 -12.870 1.00 94.75 83 ASP A C 1
ATOM 646 O O . ASP A 1 83 ? 1.404 -4.698 -13.801 1.00 94.75 83 ASP A O 1
ATOM 650 N N . ALA A 1 84 ? 1.215 -2.580 -13.055 1.00 93.94 84 ALA A N 1
ATOM 651 C CA . ALA A 1 84 ? 1.553 -1.920 -14.313 1.00 93.94 84 ALA A CA 1
ATOM 652 C C . ALA A 1 84 ? 3.070 -1.848 -14.552 1.00 93.94 84 ALA A C 1
ATOM 654 O O . ALA A 1 84 ? 3.505 -1.955 -15.697 1.00 93.94 84 ALA A O 1
ATOM 655 N N . PHE A 1 85 ? 3.877 -1.722 -13.491 1.00 92.75 85 PHE A N 1
ATOM 656 C CA . PHE A 1 85 ? 5.331 -1.552 -13.580 1.00 92.75 85 PHE A CA 1
ATOM 657 C C . PHE A 1 85 ? 6.037 -2.567 -14.503 1.00 92.75 85 PHE A C 1
ATOM 659 O O . PHE A 1 85 ? 6.717 -2.129 -15.428 1.00 92.75 85 PHE A O 1
ATOM 666 N N . PRO A 1 86 ? 5.872 -3.900 -14.349 1.00 90.75 86 PRO A N 1
ATOM 667 C CA . PRO A 1 86 ? 6.584 -4.865 -15.192 1.00 90.75 86 PRO A CA 1
ATOM 668 C C . PRO A 1 86 ? 6.100 -4.885 -16.651 1.00 90.75 86 PRO A C 1
ATOM 670 O O . PRO A 1 86 ? 6.757 -5.485 -17.497 1.00 90.75 86 PRO A O 1
ATOM 673 N N . LYS A 1 87 ? 4.948 -4.267 -16.945 1.00 92.38 87 LYS A N 1
ATOM 674 C CA . LYS A 1 87 ? 4.348 -4.189 -18.287 1.00 92.38 87 LYS A CA 1
ATOM 675 C C . LYS A 1 87 ? 4.694 -2.883 -19.006 1.00 92.38 87 LYS A C 1
ATOM 677 O O . LYS A 1 87 ? 4.468 -2.780 -20.207 1.00 92.38 87 LYS A O 1
ATOM 682 N N . ALA A 1 88 ? 5.196 -1.892 -18.272 1.00 89.06 88 ALA A N 1
ATOM 683 C CA . ALA A 1 88 ? 5.512 -0.571 -18.789 1.00 89.06 88 ALA A CA 1
ATOM 684 C C . ALA A 1 88 ? 6.838 -0.572 -19.567 1.00 89.06 88 ALA A C 1
ATOM 686 O O . ALA A 1 88 ? 7.707 -1.417 -19.336 1.00 89.06 88 ALA A O 1
ATOM 687 N N . SER A 1 89 ? 7.010 0.392 -20.471 1.00 87.69 89 SER A N 1
ATOM 688 C CA . SER A 1 89 ? 8.283 0.621 -21.163 1.00 87.69 89 SER A CA 1
ATOM 689 C C . SER A 1 89 ? 9.392 1.018 -20.181 1.00 87.69 89 SER A C 1
ATOM 691 O O . SER A 1 89 ? 9.119 1.501 -19.084 1.00 87.69 89 SER A O 1
ATOM 693 N N . VAL A 1 90 ? 10.663 0.870 -20.570 1.00 82.62 90 VAL A N 1
ATOM 694 C CA . VAL A 1 90 ? 11.806 1.237 -19.705 1.00 82.62 90 VAL A CA 1
ATOM 695 C C . VAL A 1 90 ? 11.718 2.698 -19.246 1.00 82.62 90 VAL A C 1
ATOM 697 O O . VAL A 1 90 ? 11.906 2.981 -18.069 1.00 82.62 90 VAL A O 1
ATOM 700 N N . THR A 1 91 ? 11.346 3.619 -20.139 1.00 84.06 91 THR A N 1
ATOM 701 C CA . THR A 1 91 ? 11.162 5.041 -19.808 1.00 84.06 91 THR A CA 1
ATOM 702 C C . THR A 1 91 ? 10.076 5.254 -18.749 1.00 84.06 91 THR A C 1
ATOM 704 O O . THR A 1 91 ? 10.269 6.015 -17.799 1.00 84.06 91 THR A O 1
ATOM 707 N N . GLU A 1 92 ? 8.945 4.559 -18.875 1.00 85.44 92 GLU A N 1
ATOM 708 C CA . GLU A 1 92 ? 7.859 4.618 -17.894 1.00 85.44 92 GLU A CA 1
ATOM 709 C C . GLU A 1 92 ? 8.260 3.967 -16.565 1.00 85.44 92 GLU A C 1
ATOM 711 O O . GLU A 1 92 ? 7.964 4.514 -15.504 1.00 85.44 92 GLU A O 1
ATOM 716 N N . GLN A 1 93 ? 8.992 2.850 -16.598 1.00 87.25 93 GLN A N 1
ATOM 717 C CA . GLN A 1 93 ? 9.529 2.200 -15.401 1.00 87.25 93 GLN A CA 1
ATOM 718 C C . GLN A 1 93 ? 10.475 3.128 -14.635 1.00 87.25 93 GLN A C 1
ATOM 720 O O . GLN A 1 93 ? 10.364 3.227 -13.413 1.00 87.25 93 GLN A O 1
ATOM 725 N N . THR A 1 94 ? 11.358 3.862 -15.320 1.00 85.12 94 THR A N 1
ATOM 726 C CA . THR A 1 94 ? 12.232 4.861 -14.685 1.00 85.12 94 THR A CA 1
ATOM 727 C C . THR A 1 94 ? 11.413 5.957 -13.995 1.00 85.12 94 THR A C 1
ATOM 729 O O . THR A 1 94 ? 11.670 6.283 -12.832 1.00 85.12 94 THR A O 1
ATOM 732 N N . ALA A 1 95 ? 10.381 6.485 -14.664 1.00 84.69 95 ALA A N 1
ATOM 733 C CA . ALA A 1 95 ? 9.500 7.504 -14.090 1.00 84.69 95 ALA A CA 1
ATOM 734 C C . ALA A 1 95 ? 8.719 6.980 -12.868 1.00 84.69 95 ALA A C 1
ATOM 736 O O . ALA A 1 95 ? 8.640 7.644 -11.829 1.00 84.69 95 ALA A O 1
ATOM 737 N N . MET A 1 96 ? 8.184 5.759 -12.953 1.00 86.25 96 MET A N 1
ATOM 738 C CA . MET A 1 96 ? 7.477 5.111 -11.848 1.00 86.25 96 MET A CA 1
ATOM 739 C C . MET A 1 96 ? 8.414 4.829 -10.667 1.00 86.25 96 MET A C 1
ATOM 741 O O . MET A 1 96 ? 8.054 5.104 -9.519 1.00 86.25 96 MET A O 1
ATOM 745 N N . ALA A 1 97 ? 9.626 4.330 -10.923 1.00 85.81 97 ALA A N 1
ATOM 746 C CA . ALA A 1 97 ? 10.594 3.975 -9.888 1.00 85.81 97 ALA A CA 1
ATOM 747 C C . ALA A 1 97 ? 11.027 5.176 -9.040 1.00 85.81 97 ALA A C 1
ATOM 749 O O . ALA A 1 97 ? 11.222 5.021 -7.831 1.00 85.81 97 ALA A O 1
ATOM 750 N N . GLY A 1 98 ? 11.093 6.372 -9.637 1.00 80.75 98 GLY A N 1
ATOM 751 C CA . GLY A 1 98 ? 11.404 7.613 -8.923 1.00 80.75 98 GLY A CA 1
ATOM 752 C C . GLY A 1 98 ? 10.427 7.941 -7.786 1.00 80.75 98 GLY A C 1
ATOM 753 O O . GLY A 1 98 ? 10.816 8.574 -6.806 1.00 80.75 98 GLY A O 1
ATOM 754 N N . SER A 1 99 ? 9.180 7.464 -7.870 1.00 86.06 99 SER A N 1
ATOM 755 C CA . SER A 1 99 ? 8.131 7.717 -6.869 1.00 86.06 99 SER A CA 1
ATOM 756 C C . SER A 1 99 ? 7.776 6.499 -6.008 1.00 86.06 99 SER A C 1
ATOM 758 O O . SER A 1 99 ? 7.326 6.682 -4.878 1.00 86.06 99 SER A O 1
ATOM 760 N N . LEU A 1 100 ? 8.056 5.265 -6.457 1.00 90.38 100 LEU A N 1
ATOM 761 C CA . LEU A 1 100 ? 7.663 4.021 -5.765 1.00 90.38 100 LEU A CA 1
ATOM 762 C C . LEU A 1 100 ? 8.001 3.994 -4.267 1.00 90.38 100 LEU A C 1
ATOM 764 O O . LEU A 1 100 ? 7.172 3.607 -3.443 1.00 90.38 100 LEU A O 1
ATOM 768 N N . LYS A 1 101 ? 9.220 4.398 -3.893 1.00 89.75 101 LYS A N 1
ATOM 769 C CA . LYS A 1 101 ? 9.669 4.358 -2.492 1.00 89.75 101 LYS A CA 1
ATOM 770 C C . LYS A 1 101 ? 8.946 5.391 -1.623 1.00 89.75 101 LYS A C 1
ATOM 772 O O . LYS A 1 101 ? 8.626 5.101 -0.469 1.00 89.75 101 LYS A O 1
ATOM 777 N N . THR A 1 102 ? 8.722 6.589 -2.156 1.00 92.06 102 THR A N 1
ATOM 778 C CA . THR A 1 102 ? 8.045 7.683 -1.447 1.00 92.06 102 THR A CA 1
ATOM 779 C C . THR A 1 102 ? 6.567 7.366 -1.275 1.00 92.06 102 THR A C 1
ATOM 781 O O . THR A 1 102 ? 6.059 7.447 -0.158 1.00 92.06 102 THR A O 1
ATOM 784 N N . ASP A 1 103 ? 5.919 6.900 -2.340 1.00 93.31 103 ASP A N 1
ATOM 785 C CA . ASP A 1 103 ? 4.519 6.480 -2.333 1.00 93.31 103 ASP A CA 1
ATOM 786 C C . ASP A 1 103 ? 4.294 5.347 -1.324 1.00 93.31 103 ASP A C 1
ATOM 788 O O . ASP A 1 103 ? 3.408 5.437 -0.473 1.00 93.31 103 ASP A O 1
ATOM 792 N N . TYR A 1 104 ? 5.164 4.328 -1.332 1.00 95.81 104 TYR A N 1
ATOM 793 C CA . TYR A 1 104 ? 5.115 3.253 -0.342 1.00 95.81 104 TYR A CA 1
ATOM 794 C C . TYR A 1 104 ? 5.310 3.767 1.093 1.00 95.81 104 TYR A C 1
ATOM 796 O O . TYR A 1 104 ? 4.625 3.320 2.010 1.00 95.81 104 TYR A O 1
ATOM 804 N N . SER A 1 105 ? 6.231 4.709 1.318 1.00 95.94 105 SER A N 1
ATOM 805 C CA . SER A 1 105 ? 6.464 5.292 2.647 1.00 95.94 105 SER A CA 1
ATOM 806 C C . SER A 1 105 ? 5.223 6.015 3.176 1.00 95.94 105 SER A C 1
ATOM 808 O O . SER A 1 105 ? 4.854 5.839 4.340 1.00 95.94 105 SER A O 1
ATOM 810 N N . SER A 1 106 ? 4.546 6.783 2.320 1.00 95.56 106 SER A N 1
ATOM 811 C CA . SER A 1 106 ? 3.283 7.448 2.650 1.00 95.56 106 SER A CA 1
ATOM 812 C C . SER A 1 106 ? 2.180 6.435 2.947 1.00 95.56 106 SER A C 1
ATOM 814 O O . SER A 1 106 ? 1.563 6.510 4.009 1.00 95.56 106 SER A O 1
ATOM 816 N N . LEU A 1 107 ? 2.011 5.427 2.085 1.00 97.62 107 LEU A N 1
ATOM 817 C CA . LEU A 1 107 ? 1.054 4.339 2.291 1.00 97.62 107 LEU A CA 1
ATOM 818 C C . LEU A 1 107 ? 1.305 3.605 3.618 1.00 97.62 107 LEU A C 1
ATOM 820 O O . LEU A 1 107 ? 0.382 3.367 4.395 1.00 97.62 107 LEU A O 1
ATOM 824 N N . LYS A 1 108 ? 2.567 3.287 3.923 1.00 97.69 108 LYS A N 1
ATOM 825 C CA . LYS A 1 108 ? 2.956 2.635 5.176 1.00 97.69 108 LYS A CA 1
ATOM 826 C C . LYS A 1 108 ? 2.598 3.487 6.393 1.00 97.69 108 LYS A C 1
ATOM 828 O O . LYS A 1 108 ? 2.120 2.941 7.383 1.00 97.69 108 LYS A O 1
ATOM 833 N N . LYS A 1 109 ? 2.822 4.805 6.343 1.00 97.75 109 LYS A N 1
ATOM 834 C CA . LYS A 1 109 ? 2.445 5.719 7.435 1.00 97.75 109 LYS A CA 1
ATOM 835 C C . LYS A 1 109 ? 0.933 5.734 7.651 1.00 97.75 109 LYS A C 1
ATOM 837 O O . LYS A 1 109 ? 0.504 5.625 8.798 1.00 97.75 109 LYS A O 1
ATOM 842 N N . S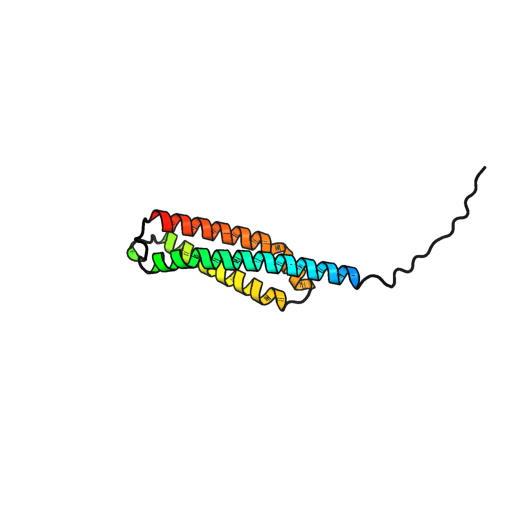ER A 1 110 ? 0.146 5.817 6.575 1.00 96.69 110 SER A N 1
ATOM 843 C CA . SER A 1 110 ? -1.317 5.718 6.642 1.00 96.69 110 SER A CA 1
ATOM 844 C C . SER A 1 110 ? -1.746 4.397 7.282 1.00 96.69 110 SER A C 1
ATOM 846 O O . SER A 1 110 ? -2.513 4.393 8.241 1.00 96.69 110 SER A O 1
ATOM 848 N N . ALA A 1 111 ? -1.178 3.278 6.825 1.00 97.06 111 ALA A N 1
ATOM 849 C CA . ALA A 1 111 ? -1.477 1.952 7.352 1.00 97.06 111 ALA A CA 1
ATOM 850 C C . ALA A 1 111 ? -1.120 1.805 8.836 1.00 97.06 111 ALA A C 1
ATOM 852 O O . ALA A 1 111 ? -1.943 1.344 9.624 1.00 97.06 111 ALA A O 1
ATOM 853 N N . ASP A 1 112 ? 0.082 2.217 9.244 1.00 97.00 112 ASP A N 1
ATOM 854 C CA . ASP A 1 112 ? 0.510 2.131 10.641 1.00 97.00 112 ASP A CA 1
ATOM 855 C C . ASP A 1 112 ? -0.356 3.012 11.555 1.00 97.00 112 ASP A C 1
ATOM 857 O O . ASP A 1 112 ? -0.695 2.580 12.660 1.00 97.00 112 ASP A O 1
ATOM 861 N N . LYS A 1 113 ? -0.769 4.201 11.089 1.00 96.56 113 LYS A N 1
ATOM 862 C CA . LYS A 1 113 ? -1.705 5.073 11.813 1.00 96.56 113 LYS A CA 1
ATOM 863 C C . LYS A 1 113 ? -3.062 4.391 11.990 1.00 96.56 113 LYS A C 1
ATOM 865 O O . LYS A 1 113 ? -3.515 4.246 13.122 1.00 96.56 113 LYS A O 1
ATOM 870 N N . THR A 1 114 ? -3.676 3.920 10.906 1.00 95.44 114 THR A N 1
ATOM 871 C CA . THR A 1 114 ? -4.999 3.275 10.942 1.00 95.44 114 THR A CA 1
ATOM 872 C C . THR A 1 114 ? -4.989 2.008 11.797 1.00 95.44 114 THR A C 1
ATOM 874 O O . THR A 1 114 ? -5.869 1.820 12.633 1.00 95.44 114 THR A O 1
ATOM 877 N N . ILE A 1 115 ? -3.957 1.167 11.674 1.00 95.25 115 ILE A N 1
ATOM 878 C CA . ILE A 1 115 ? -3.774 -0.011 12.537 1.00 95.25 115 ILE A CA 1
ATOM 879 C C . ILE A 1 115 ? -3.644 0.407 14.007 1.00 95.25 115 ILE A C 1
ATOM 881 O O . ILE A 1 115 ? -4.1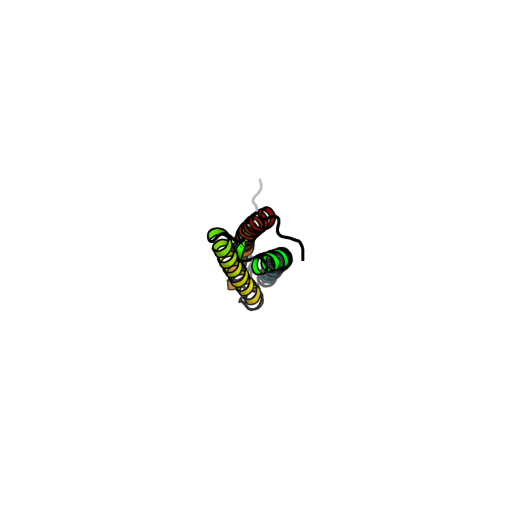98 -0.253 14.886 1.00 95.25 115 ILE A O 1
ATOM 885 N N . GLY A 1 116 ? -2.907 1.484 14.287 1.00 94.56 116 GLY A N 1
ATOM 886 C CA . GLY A 1 116 ? -2.762 2.036 15.631 1.00 94.56 116 GLY A CA 1
ATOM 887 C C . GLY A 1 116 ? -4.102 2.436 16.245 1.00 94.56 116 GLY A C 1
ATOM 888 O O . GLY A 1 116 ? -4.376 2.065 17.384 1.00 94.56 116 GLY A O 1
ATOM 889 N N . GLU A 1 117 ? -4.953 3.124 15.485 1.00 94.12 117 GLU A N 1
ATOM 890 C CA . GLU A 1 117 ? -6.296 3.505 15.932 1.00 94.12 117 GLU A CA 1
ATOM 891 C C . GLU A 1 117 ? -7.196 2.286 16.164 1.00 94.12 117 GLU A C 1
ATOM 893 O O . GLU A 1 117 ? -7.797 2.174 17.229 1.00 94.12 117 GLU A O 1
ATOM 898 N N . ILE A 1 118 ? -7.207 1.307 15.251 1.00 92.19 118 ILE A N 1
ATOM 899 C CA . ILE A 1 118 ? -7.983 0.064 15.433 1.00 92.19 118 ILE A CA 1
ATOM 900 C C . ILE A 1 118 ? -7.542 -0.673 16.708 1.00 92.19 118 ILE A C 1
ATOM 902 O O . ILE A 1 118 ? -8.374 -1.126 17.492 1.00 92.19 118 ILE A O 1
ATOM 906 N N . LYS A 1 119 ? -6.232 -0.749 16.978 1.00 91.06 119 LYS A N 1
ATOM 907 C CA . LYS A 1 119 ? -5.704 -1.384 18.199 1.00 91.06 119 LYS A CA 1
ATOM 908 C C . LYS A 1 119 ? -6.171 -0.700 19.483 1.00 91.06 119 LYS A C 1
ATOM 910 O O . LYS A 1 119 ? -6.391 -1.387 20.482 1.00 91.06 119 LYS A O 1
ATOM 915 N N . LYS A 1 120 ? -6.319 0.629 19.483 1.00 91.81 120 LYS A N 1
ATOM 916 C CA . LYS A 1 120 ? -6.783 1.386 20.661 1.00 91.81 120 LYS A CA 1
ATOM 917 C C . LYS A 1 120 ? -8.217 1.039 21.051 1.00 91.81 120 LYS A C 1
ATOM 919 O O . LYS A 1 120 ? -8.557 1.164 22.224 1.00 91.81 120 LYS A O 1
ATOM 924 N N . LEU A 1 121 ? -9.022 0.541 20.112 1.00 87.50 121 LEU A N 1
ATOM 925 C CA . LEU A 1 121 ? -10.410 0.146 20.362 1.00 87.50 121 LEU A CA 1
ATOM 926 C C . LEU A 1 121 ? -10.538 -1.138 21.196 1.00 87.50 121 LEU A C 1
ATOM 928 O O . LEU A 1 121 ? -11.652 -1.498 21.566 1.00 87.50 121 LEU A O 1
ATOM 932 N N . LYS A 1 122 ? -9.420 -1.822 21.507 1.00 81.62 122 LYS A N 1
ATOM 933 C CA . LYS A 1 122 ? -9.376 -3.051 22.326 1.00 81.62 122 LYS A CA 1
ATOM 934 C C . LYS A 1 122 ? -10.444 -4.069 21.904 1.00 81.62 122 LYS A C 1
ATOM 936 O O . LYS A 1 122 ? -11.091 -4.697 22.742 1.00 81.62 122 LYS A O 1
ATOM 941 N N . MET A 1 123 ? -10.650 -4.198 20.595 1.00 79.00 123 MET A N 1
ATOM 942 C CA . MET A 1 123 ? -11.620 -5.134 20.040 1.00 79.00 123 MET A CA 1
ATOM 943 C C . MET A 1 123 ? -11.231 -6.572 20.414 1.00 79.00 123 MET A C 1
ATOM 945 O O . MET A 1 123 ? -10.034 -6.882 20.484 1.00 79.00 123 MET A O 1
ATOM 949 N N . PRO A 1 124 ? -12.218 -7.445 20.683 1.00 70.94 124 PRO A N 1
ATOM 950 C CA . PRO A 1 124 ? -11.946 -8.850 20.946 1.00 70.94 124 PRO A CA 1
ATOM 951 C C . PRO A 1 124 ? -11.200 -9.454 19.753 1.00 70.94 124 PRO A C 1
ATOM 953 O O . PRO A 1 124 ? -11.510 -9.164 18.596 1.00 70.94 124 PRO A O 1
ATOM 956 N N . LYS A 1 125 ? -10.173 -10.258 20.045 1.00 63.53 125 LYS A N 1
ATOM 957 C CA . LYS A 1 125 ? -9.477 -11.021 19.008 1.00 63.53 125 LYS A CA 1
ATOM 958 C C . LYS A 1 125 ? -10.444 -12.070 18.464 1.00 63.53 125 LYS A C 1
ATOM 960 O O . LYS A 1 125 ? -11.150 -12.698 19.251 1.00 63.53 125 LYS A O 1
ATOM 965 N N . ILE A 1 126 ? -10.457 -12.200 17.142 1.00 55.22 126 ILE A N 1
ATOM 966 C CA . ILE A 1 126 ? -11.140 -13.272 16.415 1.00 55.22 126 ILE A CA 1
ATOM 967 C C . ILE A 1 126 ? -10.316 -14.549 16.561 1.00 55.22 126 ILE A C 1
ATOM 969 O O . ILE A 1 126 ? -9.069 -14.426 16.472 1.00 55.22 126 ILE A O 1
#

Secondary structure (DSSP, 8-state):
--------------S-SHHHHHHHHHHHHHHHHHHHHHHHHHHHHHHHHHHHHHHTTTS--HHHHHHHHHHHHHHHHHHHHHHHGGGS-HHHHHHHHHHHHHHHHHHHHHHHHHHHHHHHTTPPP-

Sequence (126 aa):
MKKITFITLFITFTGISASYAQADAASLMKTYNKVKGQYDGLVTKYKPYKDMAIQNADKLSPELKSSMQDLDGQINSFGQKLDAFPKASVTEQTAMAGSLKTDYSSLKKSADKTIGEIKKLKMPKI

pLDDT: mean 82.81, std 19.4, range [37.41, 97.75]

=== Feature glossary ===
The record interleaves many kinds of information about one protein. Here is each kind framed as the question it answers.

Q: Are the domains correctly placed relative to each other?
A: Predicted aligned error is AlphaFold's pairwise confidence. Unlike pLDDT (per-residue), PAE is per-residue-pair and captures whether two parts of the struct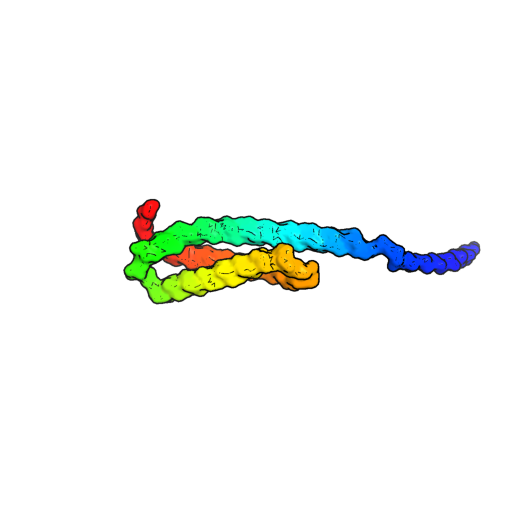ure are correctly placed relative to each other. Units are ångströms of expected positional error.

Q: Which residues are in helices, strands, or loops?
A: Eight-state secondary structure (DSSP): H is the canonical α-helix, G the tighter 3₁₀-helix, I the wider π-helix; E/B are β-structure, T and S are turns and bends, and '-' is everything else. DSSP derives these from the pattern of main-chain N–H···O=C hydrogen bonds, not from the sequence.

Q: What if only a Cα trace is available?
A: P-SEA three-state annotation labels each residue as helix, strand, or coil based purely on the geometry of the Cα trace. It serves as a fallback when the full backbone (and thus DSSP) is unavailable.

Q: What are the backbone torsion angles?
A: φ (phi) and ψ (psi) are the two rotatable backbone dihedrals per residue: φ is the C(i-1)–N–Cα–C torsion, ψ is the N–Cα–C–N(i+1) torsion, both in degrees on (−180°, 180°]. α-helical residues cluster near (−60°, −45°); β-strand residues near (−120°, +130°). A Ramachandran plot is simply a scatter of (φ, ψ) for every residue.

Q: What known structures does this most resemble?
A: Structural nearest neighbors (via Foldseek easy-search vs the PDB). Reported per hit: target PDB id, E-value, and alignment TM-score. A TM-score above ~0.5 is the conventional threshold for 'same fold'.

Q: What family and function is it annotated with?
A: Database cross-references. InterPro integrates a dozen domain/family signature databases into unified entries with residue-range hits. GO terms attach function/process/location labels with evidence codes. CATH codes position the fold in a four-level structural taxonomy. Organism is the NCBI-taxonomy species name.

Q: Which residues are buried vs exposed?
A: Solvent accessibility: the surface area of each residue that a 1.4 Å water probe can touch, in Å². When only backbone atoms are present the absolute values are lower than full-atom SASA (side chains contribute most of the area) and are flagged as backbone-only.

Q: What do the diagnostic plots show?
A: Three diagnostic plots accompany the record. The Cα contact map visualizes the tertiary structure as a 2D adjacency matrix (8 Å cutoff, sequence-local contacts suppressed). The Ramachandran plot shows the distribution of backbone (φ, ψ) torsions, with points in the α and β basins reflecting secondary structure content. The PAE plot show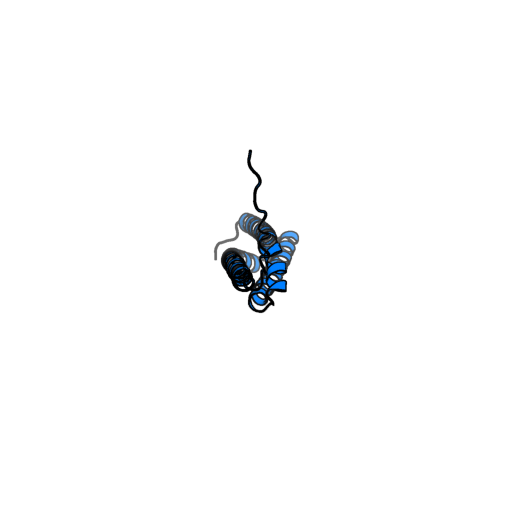s AlphaFold's inter-residue confidence as a color matrix.

Q: What is the amino-acid chain?
A: The amino-acid sequence is the protein's primary structure: the linear order of residues from the N-terminus to the C-terminus, written in one-letter code. Everything else here — the 3D coordinates, the secondary structure, the domain annotations — is ultimately a consequence of this string.

Q: What do the rendered images show?
A: The six renders are orthographic views along the three Cartesian axes in both directions. Representation (cartoon, sticks, or surface) and color scheme (sequence-rainbow or by-chain) vary across proteins so the training set covers all the common visualization conventions.

Q: Where is each backbone atom in 3D?
A: The mmCIF table is the protein's shape written out atom by atom. For each backbone N, Cα, C, and carbonyl O, it records an (x, y, z) coordinate triple in Å plus the residue type, chain letter, and residue number.

Q: How mobile is each atom in the crystal?
A: For experimental (PDB) structures, the B-factor (temperature factor) quantifies the positional spread of each atom in the crystal — a combination of thermal vibration and static disorder — in units of Å². High B-factors mark flexible loops or poorly resolved regions; low B-factors mark the rigid, well-ordered core.

Q: How big and how compact is the whole molecule?
A: Three whole-structure scalars: the radius of gyration (RMS distance of Cα from centroid, in Å), the count of Cα–Cα contacts (pairs closer than 8 Å and separated by more than four residues in sequence — i.e. tertiary, not local, contacts), and the bounding-box dimensions. Together they distinguish compact globular folds from extended fibres or disordered chains.

Q: What does the local fold look like, residue by residue?
A: A 3Di character summarizes, for each residue, the relative orientation of the Cα frame of its nearest spatial neighbor. Because it encodes fold topology rather than chemistry, 3Di alignments detect remote structural similarity that sequence alignment misses.

Q: How confident is the AlphaFold model at each residue?
A: For AlphaFold models, the B-factor field carries pLDDT — the model's own estimate of local accuracy on a 0–100 scale. Regions with pLDDT<50 should be treated as essentially unmodeled; they often correspond to intrinsically disordered segments.